Protein AF-A0A095Y5J0-F1 (afdb_monomer_lite)

Secondary structure (DSSP, 8-state):
--HHHHHHHH-----HHHHHHHHHHHHHSSS-HHHHHHHHHHHTHHHHHHHHHHHHHHHHHHHHHHHHHH-GGGT-GGGTTSBHHHHS-HHHHHHHHHTT--SBPPP-TT----BPBHHHHHHHHHHHHHH-

Structure (mmCIF, N/CA/C/O backbone):
data_AF-A0A095Y5J0-F1
#
_entry.id   AF-A0A095Y5J0-F1
#
loop_
_atom_site.group_PDB
_atom_site.id
_atom_site.type_symbol
_atom_site.label_atom_id
_atom_site.label_alt_id
_atom_site.label_comp_id
_atom_site.label_asym_id
_atom_site.label_entity_id
_atom_site.label_seq_id
_atom_site.pdbx_PDB_ins_code
_atom_site.Cartn_x
_atom_site.Cartn_y
_atom_site.Cartn_z
_atom_site.occupancy
_atom_site.B_iso_or_equiv
_atom_site.auth_seq_id
_atom_site.auth_comp_id
_atom_site.auth_asym_id
_atom_site.auth_atom_id
_atom_site.pdbx_PDB_model_num
ATOM 1 N N . MET A 1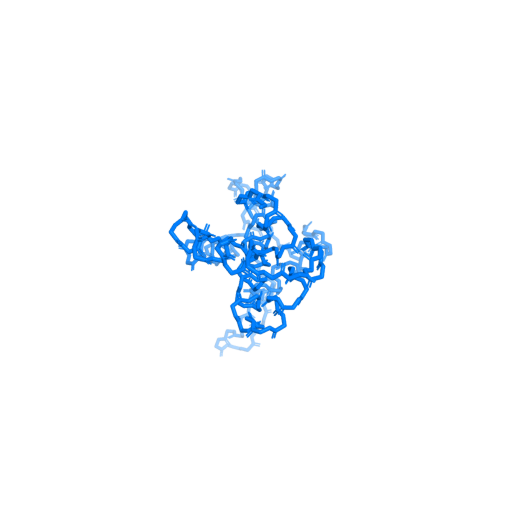 1 ? -9.932 6.751 28.488 1.00 93.19 1 MET A N 1
ATOM 2 C CA . MET A 1 1 ? -8.811 6.300 27.617 1.00 93.19 1 MET A CA 1
ATOM 3 C C . MET A 1 1 ? -8.197 7.535 26.956 1.00 93.19 1 MET A C 1
ATOM 5 O O . MET A 1 1 ? -8.857 8.562 26.992 1.00 93.19 1 MET A O 1
ATOM 9 N N . THR A 1 2 ? -6.969 7.509 26.419 1.00 95.19 2 THR A N 1
ATOM 10 C CA . THR A 1 2 ? -6.453 8.636 25.598 1.00 95.19 2 THR A CA 1
ATOM 11 C C . THR A 1 2 ? -6.727 8.398 24.111 1.00 95.19 2 THR A C 1
ATOM 13 O O . THR A 1 2 ? -6.899 7.250 23.699 1.00 95.19 2 THR A O 1
ATOM 16 N N . ILE A 1 3 ? -6.742 9.458 23.292 1.00 96.00 3 ILE A N 1
ATOM 17 C CA . ILE A 1 3 ? -6.963 9.334 21.841 1.00 96.00 3 ILE A CA 1
ATOM 18 C C . ILE A 1 3 ? -5.895 8.454 21.178 1.00 96.00 3 ILE A C 1
ATOM 20 O O . ILE A 1 3 ? -6.230 7.526 20.450 1.00 96.00 3 ILE A O 1
ATOM 24 N N . GLN A 1 4 ? -4.621 8.653 21.530 1.00 95.31 4 GLN A N 1
ATOM 25 C CA . GLN A 1 4 ? -3.508 7.834 21.036 1.00 95.31 4 GLN A CA 1
ATOM 26 C C . GLN A 1 4 ? -3.653 6.361 21.442 1.00 95.31 4 GLN A C 1
ATOM 28 O O . GLN A 1 4 ? -3.399 5.464 20.639 1.00 95.31 4 GLN A O 1
ATOM 33 N N . GLU A 1 5 ? -4.094 6.092 22.676 1.00 95.06 5 GLU A N 1
ATOM 34 C CA . GLU A 1 5 ? -4.330 4.727 23.150 1.00 95.06 5 GLU A CA 1
ATOM 35 C C . GLU A 1 5 ? -5.464 4.054 22.361 1.00 95.06 5 GLU A C 1
ATOM 37 O O . GLU A 1 5 ? -5.323 2.904 21.943 1.00 95.06 5 GLU A O 1
ATOM 42 N N . PHE A 1 6 ? -6.562 4.767 22.101 1.00 95.12 6 PHE A N 1
ATOM 43 C CA . PHE A 1 6 ? -7.681 4.250 21.313 1.00 95.12 6 PHE A CA 1
ATOM 44 C C . PHE A 1 6 ? -7.291 3.981 19.859 1.00 95.12 6 PHE A C 1
ATOM 46 O O . PHE A 1 6 ? -7.551 2.889 19.349 1.00 95.12 6 PHE A O 1
ATOM 53 N N . GLN A 1 7 ? -6.630 4.938 19.205 1.00 94.12 7 GLN A N 1
ATOM 54 C CA . GLN A 1 7 ? -6.160 4.796 17.827 1.00 94.12 7 GLN A CA 1
ATOM 55 C C . GLN A 1 7 ? -5.175 3.624 17.702 1.00 94.12 7 GLN A C 1
ATOM 57 O O . GLN A 1 7 ? -5.283 2.823 16.777 1.00 94.12 7 GLN A O 1
ATOM 62 N N . SER A 1 8 ? -4.284 3.434 18.682 1.00 93.06 8 SER A N 1
ATOM 63 C CA . SER A 1 8 ? -3.366 2.288 18.725 1.00 93.06 8 SER A CA 1
ATOM 64 C C . SER A 1 8 ? -4.101 0.949 18.884 1.00 93.06 8 SER A C 1
ATOM 66 O O . SER A 1 8 ? -3.847 -0.005 18.145 1.00 93.06 8 SER A O 1
ATOM 68 N N . ARG A 1 9 ? -5.080 0.859 19.792 1.00 93.06 9 ARG A N 1
ATOM 69 C CA . ARG A 1 9 ? -5.843 -0.384 20.016 1.00 93.06 9 ARG A CA 1
ATOM 70 C C . ARG A 1 9 ? -6.784 -0.727 18.858 1.00 93.06 9 ARG A C 1
ATOM 72 O O . ARG A 1 9 ? -7.032 -1.908 18.591 1.00 93.06 9 ARG A O 1
ATOM 79 N N . THR A 1 10 ? -7.335 0.280 18.182 1.00 91.62 10 THR A N 1
ATOM 80 C CA . THR A 1 10 ? -8.332 0.088 17.117 1.00 91.62 10 THR A CA 1
ATOM 81 C C . THR A 1 10 ? -7.748 0.102 15.710 1.00 91.62 10 THR A C 1
ATOM 83 O O . THR A 1 10 ? -8.343 -0.515 14.824 1.00 91.62 10 THR A O 1
ATOM 86 N N . GLN A 1 11 ? -6.572 0.710 15.528 1.00 89.69 11 GLN A N 1
ATOM 87 C CA . GLN A 1 11 ? -5.939 0.986 14.234 1.00 89.69 11 GLN A CA 1
ATOM 88 C C . GLN A 1 11 ? -6.810 1.878 13.332 1.00 89.69 11 GLN A C 1
ATOM 90 O O . GLN A 1 11 ? -6.783 1.749 12.110 1.00 89.69 11 GLN A O 1
ATOM 95 N N . VAL A 1 12 ? -7.611 2.759 13.940 1.00 90.81 12 VAL A N 1
ATOM 96 C CA . VAL A 1 12 ? -8.459 3.735 13.248 1.00 90.81 12 VAL A CA 1
ATOM 97 C C . VAL A 1 12 ? -8.076 5.123 13.735 1.00 90.81 12 VAL A C 1
ATOM 99 O O . VAL A 1 12 ? -8.051 5.359 14.941 1.00 90.81 12 VAL A O 1
ATOM 102 N N . SER A 1 13 ? -7.769 6.024 12.801 1.00 90.38 13 SER A N 1
ATOM 103 C CA . SER A 1 13 ? -7.619 7.443 13.113 1.00 90.38 13 SER A CA 1
ATOM 104 C C . SER A 1 13 ? -9.004 8.048 13.306 1.00 90.38 13 SER A C 1
ATOM 106 O O . SER A 1 13 ? -9.890 7.832 12.485 1.00 90.38 13 SER A O 1
ATOM 108 N N . VAL A 1 14 ? -9.169 8.780 14.396 1.00 89.56 14 VAL A N 1
ATOM 109 C CA . VAL A 1 14 ? -10.380 9.536 14.735 1.00 89.56 14 VAL A CA 1
ATOM 110 C C . VAL A 1 14 ? -9.957 10.936 15.126 1.00 89.56 14 VAL A C 1
ATOM 112 O O . VAL A 1 14 ? -8.855 11.108 15.666 1.00 89.56 14 VAL A O 1
ATOM 115 N N . ASP A 1 15 ? -10.800 11.922 14.859 1.00 92.75 15 ASP A N 1
ATOM 116 C CA . ASP A 1 15 ? -10.549 13.276 15.334 1.00 92.75 15 ASP A CA 1
ATOM 117 C C . ASP A 1 15 ? -10.871 13.428 16.834 1.00 92.75 15 ASP A C 1
ATOM 119 O O . ASP A 1 15 ? -11.308 12.495 17.518 1.00 92.75 15 ASP A O 1
ATOM 123 N N . VAL A 1 16 ? -10.591 14.614 17.379 1.00 93.50 16 VAL A N 1
ATOM 124 C CA . VAL A 1 16 ? -10.796 14.900 18.806 1.00 93.50 16 VAL A CA 1
ATOM 125 C C . VAL A 1 16 ? -12.280 14.840 19.186 1.00 93.50 16 VAL A C 1
ATOM 127 O O . VAL A 1 16 ? -12.607 14.309 20.244 1.00 93.50 16 VAL A O 1
ATOM 130 N N . SER A 1 17 ? -13.178 15.320 18.326 1.00 93.25 17 SER A N 1
ATOM 131 C CA . SER A 1 17 ? -14.618 15.380 18.602 1.00 93.25 17 SER A CA 1
ATOM 132 C C . SER A 1 17 ? -15.270 13.994 18.554 1.00 93.25 17 SER A C 1
ATOM 134 O O . SER A 1 17 ? -16.040 13.619 19.447 1.00 93.25 17 SER A O 1
ATOM 136 N N . GLU A 1 18 ? -14.906 13.185 17.558 1.00 92.12 18 GLU A N 1
ATOM 137 C CA . GLU A 1 18 ? -15.285 11.776 17.468 1.00 92.12 18 GLU A CA 1
ATOM 138 C C . GLU A 1 18 ? -14.795 11.011 18.701 1.00 92.12 18 GLU A C 1
ATOM 140 O O . GLU A 1 18 ? -15.547 10.251 19.323 1.00 92.12 18 GLU A O 1
ATOM 145 N N . PHE A 1 19 ? -13.540 11.245 19.097 1.00 95.88 19 PHE A N 1
ATOM 146 C CA . PHE A 1 19 ? -12.954 10.598 20.259 1.00 95.88 19 PHE A CA 1
ATOM 147 C C . PHE A 1 19 ? -13.657 10.974 21.569 1.00 95.88 19 PHE A C 1
ATOM 149 O O . PHE A 1 19 ? -13.882 10.093 22.397 1.00 95.88 19 PHE A O 1
ATOM 156 N N . GLU A 1 20 ? -14.030 12.238 21.773 1.00 95.81 20 GLU A N 1
ATOM 157 C CA . GLU A 1 20 ? -14.769 12.676 22.966 1.00 95.81 20 GLU A CA 1
ATOM 158 C C . GLU A 1 20 ? -16.095 11.925 23.120 1.00 95.81 20 GLU A C 1
ATOM 160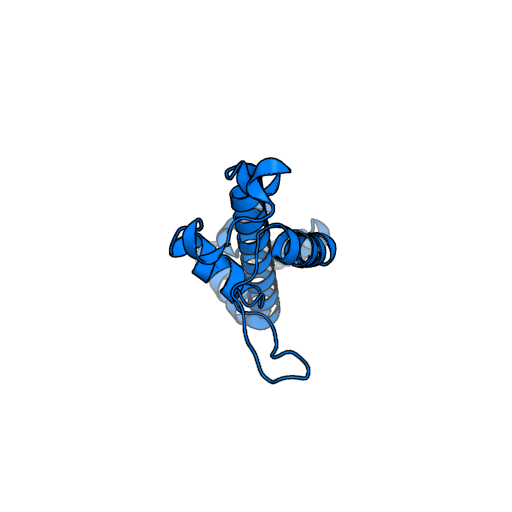 O O . GLU A 1 20 ? -16.422 11.430 24.207 1.00 95.81 20 GLU A O 1
ATOM 165 N N . SER A 1 21 ? -16.818 11.755 22.012 1.00 95.19 21 SER A N 1
ATOM 166 C CA . SER A 1 21 ? -18.069 10.996 21.973 1.00 95.19 21 SER A CA 1
ATOM 167 C C . SER A 1 21 ? -17.840 9.522 22.323 1.00 95.19 21 SER A C 1
ATOM 169 O O . SER A 1 21 ? -18.517 8.965 23.189 1.00 95.19 21 SER A O 1
ATOM 171 N N . ILE A 1 22 ? -16.827 8.892 21.719 1.00 95.00 22 ILE A N 1
ATOM 172 C CA . ILE A 1 22 ? -16.458 7.493 21.989 1.00 95.00 22 ILE A CA 1
ATOM 173 C C . ILE A 1 22 ? -16.025 7.305 23.448 1.00 95.00 22 ILE A C 1
ATOM 175 O O . ILE A 1 22 ? -16.439 6.350 24.108 1.00 95.00 22 ILE A O 1
ATOM 179 N N . ASN A 1 23 ? -15.196 8.212 23.966 1.00 95.44 23 ASN A N 1
ATOM 180 C CA . ASN A 1 23 ? -14.694 8.143 25.330 1.00 95.44 23 ASN A CA 1
ATOM 181 C C . ASN A 1 23 ? -15.823 8.362 26.345 1.00 95.44 23 ASN A C 1
ATOM 183 O O . ASN A 1 23 ? -15.806 7.726 27.391 1.00 95.44 23 ASN A O 1
ATOM 187 N N . THR A 1 24 ? -16.836 9.172 26.030 1.00 95.75 24 THR A N 1
ATOM 188 C CA . THR A 1 24 ? -18.030 9.324 26.878 1.00 95.75 24 THR A CA 1
ATOM 189 C C . THR A 1 24 ? -18.782 8.001 27.013 1.00 95.75 24 THR A C 1
ATOM 191 O O . THR A 1 24 ? -19.071 7.576 28.131 1.00 95.75 24 THR A O 1
ATOM 194 N N . VAL A 1 25 ? -19.009 7.294 25.899 1.00 94.38 25 VAL A N 1
ATOM 195 C CA . VAL A 1 25 ? -19.640 5.961 25.911 1.00 94.38 25 VAL A CA 1
ATOM 196 C C . VAL A 1 25 ? -18.787 4.959 26.693 1.00 94.38 25 VAL A C 1
ATOM 198 O O . VAL A 1 25 ? -19.320 4.192 27.492 1.00 94.38 25 VAL A O 1
ATOM 201 N N . TYR A 1 26 ? -17.460 4.987 26.525 1.00 95.12 26 TYR A N 1
ATOM 202 C CA . TYR A 1 26 ? -16.546 4.151 27.309 1.00 95.12 26 TYR A CA 1
ATOM 203 C C . TYR A 1 26 ? -16.662 4.418 28.815 1.00 95.12 26 TYR A C 1
ATOM 205 O O . TYR A 1 26 ? -16.793 3.472 29.581 1.00 95.12 26 TYR A O 1
ATOM 213 N N . MET A 1 27 ? -16.665 5.685 29.242 1.00 94.75 27 MET A N 1
ATOM 214 C CA . MET A 1 27 ? -16.754 6.058 30.663 1.00 94.75 27 MET A CA 1
ATOM 215 C C . MET A 1 27 ? -18.098 5.675 31.301 1.00 94.75 27 MET A C 1
ATOM 217 O O . MET A 1 27 ? -18.182 5.562 32.520 1.00 94.75 27 MET A O 1
ATOM 221 N N . GLN A 1 28 ? -19.140 5.476 30.491 1.00 95.44 28 GLN A N 1
ATOM 222 C CA . GLN A 1 28 ? -20.451 4.983 30.924 1.00 95.44 28 GLN A CA 1
ATOM 223 C C . GLN A 1 28 ? -20.571 3.453 30.868 1.00 95.44 28 GLN A C 1
ATOM 225 O O . GLN A 1 28 ? -21.557 2.898 31.348 1.00 95.44 28 GLN A O 1
ATOM 230 N N . SER A 1 29 ? -19.600 2.770 30.264 1.00 92.25 29 SER A N 1
ATOM 231 C CA . SER A 1 29 ? -19.616 1.321 30.091 1.00 92.25 29 SER A CA 1
ATOM 232 C C . SER A 1 29 ? -18.847 0.633 31.219 1.00 92.25 29 SER A C 1
ATOM 234 O O . SER A 1 29 ? -17.727 1.023 31.537 1.00 92.25 29 SER A O 1
ATOM 236 N N . ASP A 1 30 ? -19.400 -0.447 31.770 1.00 94.94 30 ASP A N 1
ATOM 237 C CA . ASP A 1 30 ? -18.718 -1.287 32.766 1.00 94.94 30 ASP A CA 1
ATOM 238 C C . ASP A 1 30 ? -17.860 -2.369 32.088 1.00 94.94 30 ASP A C 1
ATOM 240 O O . ASP A 1 30 ? -18.128 -3.567 32.160 1.00 94.94 30 ASP A O 1
ATOM 244 N N . VAL A 1 31 ? -16.865 -1.932 31.313 1.00 94.75 31 VAL A N 1
ATOM 245 C CA . VAL A 1 31 ? -15.907 -2.819 30.638 1.00 94.75 31 VAL A CA 1
ATOM 246 C C . VAL A 1 31 ? -14.504 -2.227 30.668 1.00 94.75 31 VAL A C 1
ATOM 248 O O . VAL A 1 31 ? -14.305 -1.011 30.676 1.00 94.75 31 VAL A O 1
ATOM 251 N N . ASP A 1 32 ? -13.492 -3.090 30.626 1.00 96.00 32 ASP A N 1
ATOM 252 C CA . ASP A 1 32 ? -12.114 -2.645 30.459 1.00 96.00 32 ASP A CA 1
ATOM 253 C C . ASP A 1 32 ? -11.858 -2.091 29.040 1.00 96.00 32 ASP A C 1
ATOM 255 O O . ASP A 1 32 ? -12.628 -2.294 28.092 1.00 96.00 32 ASP A O 1
ATOM 259 N N . LYS A 1 33 ? -10.734 -1.386 28.881 1.00 94.94 33 LYS A N 1
ATOM 260 C CA . LYS A 1 33 ? -10.364 -0.713 27.627 1.00 94.94 33 LYS A CA 1
ATOM 261 C C . LYS A 1 33 ? -10.234 -1.670 26.437 1.00 94.94 33 LYS A C 1
ATOM 263 O O . LYS A 1 33 ? -10.607 -1.296 25.324 1.00 94.94 33 LYS A O 1
ATOM 268 N N . ASP A 1 34 ? -9.688 -2.871 26.636 1.00 95.00 34 ASP A N 1
ATOM 269 C CA . ASP A 1 34 ? -9.493 -3.841 25.554 1.00 95.00 34 ASP A CA 1
ATOM 270 C C . ASP A 1 34 ? -10.816 -4.425 25.092 1.00 95.00 34 ASP A C 1
ATOM 272 O O . ASP A 1 34 ? -11.065 -4.532 23.885 1.00 95.00 34 ASP A O 1
ATOM 276 N N . THR A 1 35 ? -11.674 -4.774 26.047 1.00 95.94 35 THR A N 1
ATOM 277 C CA . THR A 1 35 ? -13.024 -5.259 25.770 1.00 95.94 35 THR A CA 1
ATOM 278 C C . THR A 1 35 ? -13.826 -4.205 25.011 1.00 95.94 35 THR A C 1
ATOM 280 O O . THR A 1 35 ? -14.364 -4.508 23.941 1.00 95.94 35 THR A O 1
ATOM 283 N N . PHE A 1 36 ? -13.800 -2.947 25.465 1.00 96.81 36 PHE A N 1
ATOM 284 C CA . PHE A 1 36 ? -14.453 -1.838 24.769 1.00 96.81 36 PHE A CA 1
ATOM 285 C C . PHE A 1 36 ? -13.945 -1.669 23.330 1.00 96.81 36 PHE A C 1
ATOM 287 O O . PHE A 1 36 ? -14.733 -1.675 22.385 1.00 96.81 36 PHE A O 1
ATOM 294 N N . CYS A 1 37 ? -12.624 -1.586 23.125 1.00 95.88 37 CYS A N 1
ATOM 295 C CA . CYS A 1 37 ? -12.043 -1.390 21.791 1.00 95.88 37 CYS A CA 1
ATOM 296 C C . CYS A 1 37 ? -12.340 -2.560 20.837 1.00 95.88 37 CYS A C 1
ATOM 298 O O . CYS A 1 37 ? -12.492 -2.365 19.628 1.00 95.88 37 CYS A O 1
ATOM 300 N N . LYS A 1 38 ? -12.421 -3.798 21.343 1.00 95.12 38 LYS A N 1
ATOM 301 C CA . LYS A 1 38 ? -12.832 -4.968 20.546 1.00 95.12 38 LYS A CA 1
ATOM 302 C C . LYS A 1 38 ? -14.296 -4.865 20.118 1.00 95.12 38 LYS A C 1
ATOM 304 O O . LYS A 1 38 ? -14.586 -5.091 18.943 1.00 95.12 38 LYS A O 1
ATOM 309 N N . MET A 1 39 ? -15.193 -4.500 21.033 1.00 94.88 39 MET A N 1
ATOM 310 C CA . MET A 1 39 ?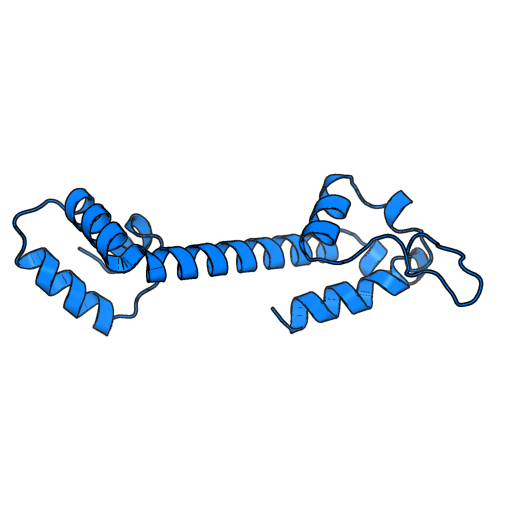 -16.614 -4.312 20.726 1.00 94.88 39 MET A CA 1
ATOM 311 C C . MET A 1 39 ? -16.824 -3.167 19.736 1.00 94.88 39 MET A C 1
ATOM 313 O O . MET A 1 39 ? -17.489 -3.356 18.718 1.00 94.88 39 MET A O 1
ATOM 317 N N . TRP A 1 40 ? -16.171 -2.026 19.963 1.00 95.25 40 TRP A N 1
ATOM 318 C CA . TRP A 1 40 ? -16.251 -0.870 19.075 1.00 95.25 40 TRP A CA 1
ATOM 319 C C . TRP A 1 40 ? -15.811 -1.220 17.651 1.00 95.25 40 TRP A C 1
ATOM 321 O O . TRP A 1 40 ? -16.527 -0.917 16.699 1.00 95.25 40 TRP A O 1
ATOM 331 N N . ARG A 1 41 ? -14.688 -1.938 17.486 1.00 94.19 41 ARG A N 1
ATOM 332 C CA . ARG A 1 41 ? -14.233 -2.403 16.163 1.00 94.19 41 ARG A CA 1
ATOM 333 C C . ARG A 1 41 ? -15.237 -3.324 15.480 1.00 94.19 41 ARG A C 1
ATOM 335 O O . ARG A 1 41 ? -15.368 -3.274 14.264 1.00 94.19 41 ARG A O 1
ATOM 342 N N . LYS A 1 42 ? -15.918 -4.180 16.246 1.00 93.12 42 LYS A N 1
ATOM 343 C CA . LYS A 1 42 ? -16.938 -5.087 15.709 1.00 93.12 42 LYS A CA 1
ATOM 344 C C . LYS A 1 42 ? -18.164 -4.312 15.221 1.00 93.12 42 LYS A C 1
ATOM 346 O O . LYS A 1 42 ? -18.690 -4.634 14.163 1.00 93.12 42 LYS A O 1
ATOM 351 N N . MET A 1 43 ? -18.586 -3.291 15.965 1.00 92.94 43 MET A N 1
ATOM 352 C CA . MET A 1 43 ? -19.711 -2.428 15.588 1.00 92.94 43 MET A CA 1
ATOM 353 C C . MET A 1 43 ? -19.373 -1.505 14.411 1.00 92.94 43 MET A C 1
ATOM 355 O O . MET A 1 43 ? -20.227 -1.245 13.574 1.00 92.94 43 MET A O 1
ATOM 359 N N . ASN A 1 44 ? -18.116 -1.072 14.307 1.00 92.75 44 ASN A N 1
ATOM 360 C CA . ASN A 1 44 ? -17.626 -0.166 13.265 1.00 92.75 44 ASN A CA 1
ATOM 361 C C . ASN A 1 44 ? -16.774 -0.902 12.219 1.00 92.75 44 ASN A C 1
ATOM 363 O O . ASN A 1 44 ? -15.794 -0.360 11.704 1.00 92.75 44 ASN A O 1
ATOM 367 N N . ALA A 1 45 ? -17.128 -2.155 11.911 1.00 91.00 45 ALA A N 1
ATOM 368 C CA . ALA A 1 45 ? -16.341 -3.030 11.042 1.00 91.00 45 ALA A CA 1
ATOM 369 C C . ALA A 1 45 ? -16.041 -2.406 9.669 1.00 91.00 45 ALA A C 1
ATOM 371 O O . ALA A 1 45 ? -14.913 -2.519 9.191 1.00 91.00 45 ALA A O 1
ATOM 372 N N . THR A 1 46 ? -17.003 -1.697 9.072 1.00 89.75 46 THR A N 1
ATOM 373 C CA . THR A 1 46 ? -16.813 -0.998 7.792 1.00 89.75 46 THR A CA 1
ATOM 374 C C . THR A 1 46 ? -15.741 0.086 7.894 1.00 89.75 46 THR A C 1
ATOM 376 O O . THR A 1 46 ? -14.809 0.091 7.095 1.00 89.75 46 THR A O 1
ATOM 379 N N . CYS A 1 47 ? -15.805 0.953 8.910 1.00 85.31 47 CYS A N 1
ATOM 380 C CA . CYS A 1 47 ? -14.805 2.003 9.124 1.00 85.31 47 CYS A CA 1
ATOM 381 C C . CYS A 1 47 ? -13.411 1.409 9.370 1.00 85.31 47 CYS A C 1
ATOM 383 O O . CYS A 1 47 ? -12.423 1.863 8.800 1.00 85.31 47 CYS A O 1
ATOM 385 N N . VAL A 1 48 ? -13.335 0.336 10.165 1.00 88.06 48 VAL A N 1
ATOM 386 C CA . VAL A 1 48 ? -12.080 -0.389 10.420 1.00 88.06 48 VAL A CA 1
ATOM 387 C C . VAL A 1 48 ? -11.515 -1.000 9.135 1.00 88.06 48 VAL A C 1
ATOM 389 O O . VAL A 1 48 ? -10.302 -0.999 8.937 1.00 88.06 48 VAL A O 1
ATOM 392 N N . MET A 1 49 ? -12.367 -1.546 8.267 1.00 88.88 49 MET A N 1
ATOM 393 C CA . MET A 1 49 ? -11.943 -2.123 6.991 1.00 88.88 49 MET A CA 1
ATOM 394 C C . MET A 1 49 ? -11.377 -1.047 6.060 1.00 88.88 49 MET A C 1
ATOM 396 O O . MET A 1 49 ? -10.264 -1.214 5.567 1.00 88.88 49 MET A O 1
ATOM 400 N N . VAL A 1 50 ? -12.080 0.079 5.913 1.00 89.06 50 VAL A N 1
ATOM 401 C CA . VAL A 1 50 ? -11.628 1.226 5.108 1.00 89.06 50 VAL A CA 1
ATOM 402 C C . VAL A 1 50 ? -10.288 1.764 5.616 1.00 89.06 50 VAL A C 1
ATOM 404 O O . VAL A 1 50 ? -9.356 1.922 4.830 1.00 89.06 50 VAL A O 1
ATOM 407 N N . AL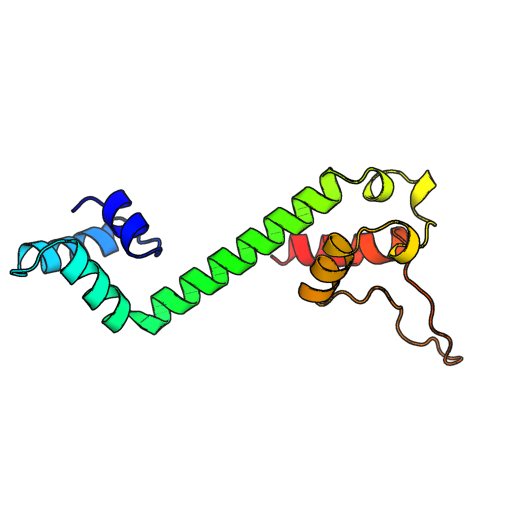A A 1 51 ? -10.140 1.959 6.930 1.00 87.88 51 ALA A N 1
ATOM 408 C CA . ALA A 1 51 ? -8.885 2.424 7.523 1.00 87.88 51 ALA A CA 1
ATOM 409 C C . ALA A 1 51 ? -7.721 1.450 7.262 1.00 87.88 51 ALA A C 1
ATOM 411 O O . ALA A 1 51 ? -6.613 1.863 6.918 1.00 87.88 51 ALA A O 1
ATOM 412 N N . LYS A 1 52 ? -7.966 0.135 7.361 1.00 88.06 52 LYS A N 1
ATOM 413 C CA . LYS A 1 52 ? -6.957 -0.890 7.044 1.00 88.06 52 LYS A CA 1
ATOM 414 C C . LYS A 1 52 ? -6.559 -0.883 5.572 1.00 88.06 52 LYS A C 1
ATOM 416 O O . LYS A 1 52 ? -5.387 -1.091 5.265 1.00 88.06 52 LYS A O 1
ATOM 421 N N . GLU A 1 53 ? -7.509 -0.698 4.664 1.00 89.12 53 GLU A N 1
ATOM 422 C CA . GLU A 1 53 ? -7.225 -0.609 3.231 1.00 89.12 53 GLU A CA 1
ATOM 423 C C . GLU A 1 53 ? -6.403 0.635 2.900 1.00 89.12 53 GLU A C 1
ATOM 425 O O . GLU A 1 53 ? -5.416 0.529 2.176 1.00 89.12 53 GLU A O 1
ATOM 430 N N . GLN A 1 54 ? -6.741 1.785 3.484 1.00 87.44 54 GLN A N 1
ATOM 431 C CA . GLN A 1 54 ? -5.959 3.016 3.350 1.00 87.44 54 GLN A CA 1
ATOM 432 C C . GLN A 1 54 ? -4.533 2.842 3.885 1.00 87.44 54 GLN A C 1
ATOM 434 O O . GLN A 1 54 ? -3.576 3.163 3.186 1.00 87.44 54 GLN A O 1
ATOM 439 N N . ALA A 1 55 ? -4.368 2.243 5.068 1.00 88.31 55 ALA A N 1
ATOM 440 C CA . ALA A 1 55 ? -3.046 1.968 5.631 1.00 88.31 55 ALA A CA 1
ATOM 441 C C . ALA A 1 55 ? -2.211 1.030 4.737 1.00 88.31 55 ALA A C 1
ATOM 443 O O . ALA A 1 55 ? -1.016 1.251 4.544 1.00 88.31 55 ALA A O 1
ATOM 444 N N . LYS A 1 56 ? -2.832 -0.000 4.145 1.00 89.62 56 LYS A N 1
ATOM 445 C CA . LYS A 1 56 ? -2.162 -0.890 3.181 1.00 89.62 56 LYS A CA 1
ATOM 446 C C . LYS A 1 56 ? -1.764 -0.162 1.899 1.00 89.62 56 LYS A C 1
ATOM 448 O O . LYS A 1 56 ? -0.671 -0.408 1.388 1.00 89.62 56 LYS A O 1
ATOM 453 N N . LYS A 1 57 ? -2.628 0.717 1.381 1.00 89.06 57 LYS A N 1
ATOM 454 C CA . LYS A 1 57 ? -2.319 1.557 0.216 1.00 89.06 57 LYS A CA 1
ATOM 455 C C . LYS A 1 57 ? -1.116 2.446 0.512 1.00 89.06 57 LYS A C 1
ATOM 457 O O . LYS A 1 57 ? -0.141 2.364 -0.226 1.00 89.06 57 LYS A O 1
ATOM 462 N N . GLN A 1 58 ? -1.123 3.166 1.636 1.00 89.62 58 GLN A N 1
ATOM 463 C CA . GLN A 1 58 ? 0.002 4.010 2.047 1.00 89.62 58 GLN A CA 1
ATOM 464 C C . GLN A 1 58 ? 1.298 3.208 2.193 1.00 89.62 58 GLN A C 1
ATOM 466 O O . GLN A 1 58 ? 2.316 3.570 1.619 1.00 89.62 58 GLN A O 1
ATOM 471 N N . GLN A 1 59 ? 1.249 2.048 2.853 1.00 92.12 59 GLN A N 1
ATOM 472 C CA . GLN A 1 59 ? 2.419 1.177 2.970 1.00 92.12 59 GLN A CA 1
ATOM 473 C C . GLN A 1 59 ? 2.952 0.722 1.600 1.00 92.12 59 GLN A C 1
ATOM 475 O O . GLN A 1 59 ? 4.154 0.513 1.433 1.00 92.12 59 GLN A O 1
ATOM 480 N N . THR A 1 60 ? 2.067 0.514 0.626 1.00 93.19 60 THR A N 1
ATOM 481 C CA . THR A 1 60 ? 2.455 0.136 -0.739 1.00 93.19 60 THR A CA 1
ATOM 482 C C . THR A 1 60 ? 3.120 1.310 -1.451 1.00 93.19 60 THR A C 1
ATOM 484 O O . THR A 1 60 ? 4.183 1.128 -2.038 1.00 93.19 60 THR A O 1
ATOM 487 N N . ILE A 1 61 ? 2.555 2.512 -1.326 1.00 93.31 61 ILE A N 1
ATOM 488 C CA . ILE A 1 61 ? 3.125 3.760 -1.849 1.00 93.31 61 ILE A CA 1
ATOM 489 C C . ILE A 1 61 ? 4.528 3.989 -1.281 1.00 93.31 61 ILE A C 1
ATOM 491 O O . ILE A 1 61 ? 5.470 4.165 -2.050 1.00 93.31 61 ILE A O 1
ATOM 495 N N . ASP A 1 62 ? 4.696 3.885 0.038 1.00 93.56 62 ASP A N 1
ATOM 496 C CA . ASP A 1 62 ? 5.986 4.089 0.708 1.00 93.56 62 ASP A CA 1
ATOM 497 C C . ASP A 1 62 ? 7.044 3.086 0.222 1.00 93.56 62 ASP A C 1
ATOM 499 O O . ASP A 1 62 ? 8.204 3.443 0.007 1.00 93.56 62 ASP A O 1
ATOM 503 N N . LYS A 1 63 ? 6.650 1.824 0.001 1.00 94.31 63 LYS A N 1
ATOM 504 C CA . LYS A 1 63 ? 7.540 0.791 -0.552 1.00 94.31 63 LYS A CA 1
ATOM 505 C C . LYS A 1 63 ? 7.954 1.103 -1.985 1.00 94.31 63 LYS A C 1
ATOM 507 O O . LYS A 1 63 ? 9.133 0.978 -2.302 1.00 94.31 63 LYS A O 1
ATOM 512 N N . VAL A 1 64 ? 7.010 1.502 -2.838 1.00 93.62 64 VAL A N 1
ATOM 513 C CA . VAL A 1 64 ? 7.293 1.869 -4.235 1.00 93.62 64 VAL A CA 1
ATOM 514 C C . VAL A 1 64 ? 8.208 3.088 -4.278 1.00 93.62 64 VAL A C 1
ATOM 516 O O . VAL A 1 64 ? 9.209 3.080 -4.989 1.00 93.62 64 VAL A O 1
ATOM 519 N N . PHE A 1 65 ? 7.925 4.104 -3.463 1.00 91.75 65 PHE A N 1
ATOM 520 C CA . PHE A 1 65 ? 8.762 5.292 -3.352 1.00 91.75 65 PHE A CA 1
ATOM 521 C C . PHE A 1 65 ? 10.178 4.940 -2.879 1.00 91.75 65 PHE A C 1
ATOM 523 O O . PHE A 1 65 ? 11.158 5.324 -3.513 1.00 91.75 65 PHE A O 1
ATOM 530 N N . SER A 1 66 ? 10.303 4.134 -1.820 1.00 91.69 66 SER A N 1
ATOM 531 C CA . SER A 1 66 ? 11.600 3.665 -1.325 1.00 91.69 66 SER A CA 1
ATOM 532 C C . SER A 1 66 ? 12.372 2.863 -2.373 1.00 91.69 66 SER A C 1
ATOM 534 O O . SER A 1 66 ? 13.587 3.015 -2.461 1.00 91.69 66 SER A O 1
ATOM 536 N N . MET A 1 67 ? 11.697 2.015 -3.152 1.00 91.00 67 MET A N 1
ATOM 537 C CA . MET A 1 67 ? 12.312 1.249 -4.238 1.00 91.00 67 MET A CA 1
ATOM 538 C C . MET A 1 67 ? 12.887 2.183 -5.307 1.00 91.00 67 MET A C 1
ATOM 540 O O . MET A 1 67 ? 14.036 2.006 -5.701 1.00 91.00 67 MET A O 1
ATOM 544 N N . VAL A 1 68 ? 12.126 3.189 -5.747 1.00 89.06 68 VAL A N 1
ATOM 545 C CA . VAL A 1 68 ? 12.583 4.169 -6.748 1.00 89.06 68 VAL A CA 1
ATOM 546 C C . VAL A 1 68 ? 13.781 4.968 -6.235 1.00 89.06 68 VAL A C 1
ATOM 548 O O . VAL A 1 68 ? 14.734 5.182 -6.974 1.00 89.06 68 VAL A O 1
ATOM 551 N N . MET A 1 69 ? 13.760 5.377 -4.966 1.00 86.75 69 MET A N 1
ATOM 552 C CA . MET A 1 69 ? 14.843 6.164 -4.367 1.00 86.75 69 MET A CA 1
ATOM 553 C C . MET A 1 69 ? 16.123 5.355 -4.118 1.00 86.75 69 MET A C 1
ATOM 555 O O . MET A 1 69 ? 17.208 5.928 -4.091 1.00 86.75 69 MET A O 1
ATOM 559 N N . ALA A 1 70 ? 16.007 4.043 -3.901 1.00 85.75 70 ALA A N 1
ATOM 560 C CA . ALA A 1 70 ? 17.147 3.174 -3.618 1.00 85.75 70 ALA A CA 1
ATOM 561 C C . ALA A 1 70 ? 17.880 2.687 -4.879 1.00 85.75 70 ALA A C 1
ATOM 563 O O . ALA A 1 70 ? 19.044 2.306 -4.786 1.00 85.75 70 ALA A O 1
ATOM 564 N N . ASN A 1 71 ? 17.205 2.672 -6.030 1.00 80.56 71 ASN A N 1
ATOM 565 C CA . ASN A 1 71 ? 17.726 2.106 -7.271 1.00 80.56 71 ASN A CA 1
ATOM 566 C C . ASN A 1 71 ? 18.172 3.241 -8.220 1.00 80.56 71 ASN A C 1
ATOM 568 O O . ASN A 1 71 ? 17.315 3.966 -8.744 1.00 80.56 71 ASN A O 1
ATOM 572 N N . PRO A 1 72 ? 19.487 3.432 -8.445 1.00 72.50 72 PRO A N 1
ATOM 573 C CA . PRO A 1 72 ? 20.010 4.522 -9.274 1.00 72.50 72 PRO A CA 1
ATOM 574 C C . PRO A 1 72 ? 19.506 4.471 -10.723 1.00 72.50 72 PRO A C 1
ATOM 576 O O . PRO A 1 72 ? 19.357 5.521 -11.352 1.00 72.50 72 PRO A O 1
ATOM 579 N N . GLU A 1 73 ? 19.149 3.285 -11.218 1.00 77.56 73 GLU A N 1
ATOM 580 C CA . GLU A 1 73 ? 18.679 3.016 -12.579 1.00 77.56 73 GLU A CA 1
ATOM 581 C C . GLU A 1 73 ? 17.367 3.741 -12.912 1.00 77.56 73 GLU A C 1
ATOM 583 O O . GLU A 1 73 ? 17.079 4.029 -14.073 1.00 77.56 73 GLU A O 1
ATOM 588 N N . TRP A 1 74 ? 16.575 4.103 -11.895 1.00 75.62 74 TRP A N 1
ATOM 589 C CA . TRP A 1 74 ? 15.378 4.926 -12.091 1.00 75.62 74 TRP A CA 1
ATOM 590 C C . TRP A 1 74 ? 15.696 6.397 -12.305 1.00 75.62 74 TRP A C 1
ATOM 592 O O . TRP A 1 74 ? 14.866 7.121 -12.856 1.00 75.62 74 TRP A O 1
ATOM 602 N N . THR A 1 75 ? 16.852 6.858 -11.837 1.00 70.31 75 THR A N 1
ATOM 603 C CA . THR A 1 75 ? 17.225 8.277 -11.793 1.00 70.31 75 THR A CA 1
ATOM 604 C C . THR A 1 75 ? 18.261 8.659 -12.841 1.00 70.31 75 THR A C 1
ATOM 606 O O . THR A 1 75 ? 18.258 9.808 -13.283 1.00 70.31 75 THR A O 1
ATOM 609 N N . ASP A 1 76 ? 19.078 7.703 -13.274 1.00 77.75 76 ASP A N 1
ATOM 610 C CA . ASP A 1 76 ? 20.169 7.903 -14.218 1.00 77.75 76 ASP A CA 1
ATOM 611 C C . ASP A 1 76 ? 19.737 7.648 -15.670 1.00 77.75 76 ASP A C 1
ATOM 613 O O . ASP A 1 76 ? 19.169 6.607 -16.001 1.00 77.75 76 ASP A O 1
ATOM 617 N N . ILE A 1 77 ? 20.038 8.608 -16.547 1.00 73.00 77 ILE A N 1
ATOM 618 C CA . ILE A 1 77 ? 19.744 8.550 -17.983 1.00 73.00 77 ILE A CA 1
ATOM 619 C C . ILE A 1 77 ? 20.489 7.394 -18.658 1.00 73.00 77 ILE A C 1
ATOM 621 O O . ILE A 1 77 ? 19.968 6.833 -19.624 1.00 73.00 77 ILE A O 1
ATOM 625 N N . GLU A 1 78 ? 21.668 7.010 -18.164 1.00 79.00 78 GLU A N 1
ATOM 626 C CA . GLU A 1 78 ? 22.461 5.931 -18.769 1.00 79.00 78 GLU A CA 1
ATOM 627 C C . GLU A 1 78 ? 21.739 4.575 -18.706 1.00 79.00 78 GLU A C 1
ATOM 629 O O . GLU A 1 78 ? 21.820 3.781 -19.643 1.00 79.00 78 GLU A O 1
ATOM 634 N N . HIS A 1 79 ? 20.929 4.363 -17.668 1.00 80.31 79 HIS A N 1
ATOM 635 C CA . HIS A 1 79 ? 20.234 3.104 -17.386 1.00 80.31 79 HIS A CA 1
ATOM 636 C C . HIS A 1 79 ? 18.778 3.085 -17.891 1.00 80.31 79 HIS A C 1
ATOM 638 O O . HIS A 1 79 ? 18.068 2.086 -17.780 1.00 80.31 79 HIS A O 1
ATOM 644 N N . TYR A 1 80 ? 18.306 4.168 -18.520 1.00 81.12 80 TYR A N 1
ATOM 645 C CA . TYR A 1 80 ? 16.932 4.274 -19.035 1.00 81.12 80 TYR A CA 1
ATOM 646 C C . TYR A 1 80 ? 16.567 3.212 -20.071 1.00 81.12 80 TYR A C 1
ATOM 648 O O . TYR A 1 80 ? 15.384 2.895 -20.246 1.00 81.12 80 TYR A O 1
ATOM 656 N N . ASN A 1 81 ? 17.568 2.712 -20.794 1.00 86.62 81 ASN A N 1
ATOM 657 C CA . ASN A 1 81 ? 17.379 1.718 -21.837 1.00 86.62 81 ASN A CA 1
ATOM 658 C C . ASN A 1 81 ? 17.504 0.277 -21.340 1.00 86.62 81 ASN A C 1
ATOM 660 O O . ASN A 1 81 ? 17.227 -0.642 -22.116 1.00 86.62 81 ASN A O 1
ATOM 664 N N . ASP A 1 82 ? 17.862 0.076 -20.073 1.00 90.38 82 ASP A N 1
ATOM 665 C CA . ASP A 1 82 ? 17.989 -1.257 -19.510 1.00 90.38 82 ASP A CA 1
ATOM 666 C C . ASP A 1 82 ? 16.622 -1.917 -19.374 1.00 90.38 82 ASP A C 1
ATOM 668 O O . ASP A 1 82 ? 15.622 -1.301 -18.989 1.00 90.38 82 ASP A O 1
ATOM 672 N N . ILE A 1 83 ? 16.585 -3.206 -19.704 1.00 90.56 83 ILE A N 1
ATOM 673 C CA . ILE A 1 83 ? 15.382 -4.024 -19.599 1.00 90.56 83 ILE A CA 1
ATOM 674 C C . ILE A 1 83 ? 15.100 -4.259 -18.115 1.00 90.56 83 ILE A C 1
ATOM 676 O O . ILE A 1 83 ? 15.854 -4.955 -17.431 1.00 90.56 83 ILE A O 1
ATOM 680 N N . ALA A 1 84 ? 13.979 -3.737 -17.617 1.00 89.69 84 ALA A N 1
ATOM 681 C CA . ALA A 1 84 ? 13.693 -3.699 -16.185 1.00 89.69 84 ALA A CA 1
ATOM 682 C C . ALA A 1 84 ? 13.606 -5.100 -15.559 1.00 89.69 84 ALA A C 1
ATOM 684 O O . ALA A 1 84 ? 14.048 -5.320 -14.434 1.00 89.69 84 ALA A O 1
ATOM 685 N N . VAL A 1 85 ? 13.101 -6.089 -16.304 1.00 90.00 85 VAL A N 1
ATOM 686 C CA . VAL A 1 85 ? 13.029 -7.488 -15.844 1.00 90.00 85 VAL A CA 1
ATOM 687 C C . VAL A 1 85 ? 14.415 -8.102 -15.630 1.00 90.00 85 VAL A C 1
ATOM 689 O O . VAL A 1 85 ? 14.540 -9.037 -14.842 1.00 90.00 85 VAL A O 1
ATOM 692 N N . VAL A 1 86 ? 15.459 -7.608 -16.291 1.00 89.88 86 VAL A N 1
ATOM 693 C CA . VAL A 1 86 ? 16.826 -8.112 -16.101 1.00 89.88 86 VAL A CA 1
ATOM 694 C C . VAL A 1 86 ? 17.432 -7.550 -14.816 1.00 89.88 86 VAL A C 1
ATOM 696 O O . VAL A 1 86 ? 18.088 -8.286 -14.083 1.00 89.88 86 VAL A O 1
ATOM 699 N N . VAL A 1 87 ? 17.163 -6.277 -14.528 1.00 89.00 87 VAL A N 1
ATOM 700 C CA . VAL A 1 87 ? 17.792 -5.533 -13.429 1.00 89.00 87 VAL A CA 1
ATOM 701 C C . VAL A 1 87 ? 17.053 -5.711 -12.101 1.00 89.00 87 VAL A C 1
ATOM 703 O O . VAL A 1 87 ? 17.674 -5.941 -11.066 1.00 89.00 87 VAL A O 1
ATOM 706 N N . LEU A 1 88 ? 15.719 -5.646 -12.109 1.00 90.38 88 LEU A N 1
ATOM 707 C CA . LEU A 1 88 ? 14.925 -5.639 -10.882 1.00 90.38 88 LEU A CA 1
ATOM 708 C C . LEU A 1 88 ? 15.032 -6.952 -10.100 1.00 90.38 88 LEU A C 1
ATOM 710 O O . LEU A 1 88 ? 15.063 -8.056 -10.661 1.00 90.38 88 LEU A O 1
ATOM 714 N N . SER A 1 89 ? 14.980 -6.849 -8.771 1.00 92.50 89 SER A N 1
ATOM 715 C CA . SER A 1 89 ? 14.870 -8.025 -7.912 1.00 92.50 89 SER A CA 1
ATOM 716 C C . SER A 1 89 ? 13.489 -8.680 -8.054 1.00 92.50 89 SER A C 1
ATOM 718 O O . SER A 1 89 ? 12.513 -8.056 -8.469 1.00 92.50 89 SER A O 1
ATOM 720 N N . ARG A 1 90 ? 13.353 -9.954 -7.658 1.00 93.75 90 ARG A N 1
ATOM 721 C CA . ARG A 1 90 ? 12.036 -10.629 -7.645 1.00 93.75 90 ARG A CA 1
ATOM 722 C C . ARG A 1 90 ? 11.001 -9.889 -6.788 1.00 93.75 90 ARG A C 1
ATOM 724 O O . ARG A 1 90 ? 9.819 -9.934 -7.107 1.00 93.75 90 ARG A O 1
ATOM 731 N N . LYS A 1 91 ? 11.439 -9.237 -5.705 1.00 93.69 91 LYS A N 1
ATOM 732 C CA . LYS A 1 91 ? 10.551 -8.493 -4.802 1.00 93.69 91 LYS A CA 1
ATOM 733 C C . LYS A 1 91 ? 10.030 -7.222 -5.465 1.00 93.69 91 LYS A C 1
ATOM 735 O O . LYS A 1 91 ? 8.842 -6.946 -5.363 1.00 93.69 91 LYS A O 1
ATOM 740 N N . ASP A 1 92 ? 10.898 -6.511 -6.175 1.00 92.50 92 ASP A N 1
ATOM 741 C CA . ASP A 1 92 ? 10.545 -5.264 -6.855 1.00 92.50 92 ASP A CA 1
ATOM 742 C C . ASP A 1 92 ? 9.603 -5.525 -8.030 1.00 92.50 92 ASP A C 1
ATOM 744 O O . ASP A 1 92 ? 8.608 -4.826 -8.188 1.00 92.50 92 ASP A O 1
ATOM 748 N N . LYS A 1 93 ? 9.836 -6.608 -8.787 1.00 94.50 93 LYS A N 1
ATOM 749 C CA . LYS A 1 93 ? 8.915 -7.049 -9.849 1.00 94.50 93 LYS A CA 1
ATOM 750 C C . LYS A 1 93 ? 7.515 -7.317 -9.305 1.00 94.50 93 LYS A C 1
ATOM 752 O O . LYS A 1 93 ? 6.549 -6.748 -9.798 1.00 94.50 93 LYS A O 1
ATOM 757 N N . ALA A 1 94 ? 7.424 -8.116 -8.241 1.00 95.25 94 ALA A N 1
ATOM 758 C CA . ALA A 1 94 ? 6.147 -8.429 -7.610 1.00 95.25 94 ALA A CA 1
ATOM 759 C C . ALA A 1 94 ? 5.454 -7.178 -7.043 1.00 95.25 94 ALA A C 1
ATOM 761 O O . ALA A 1 94 ? 4.230 -7.083 -7.083 1.00 95.25 94 ALA A O 1
ATOM 762 N N . LEU A 1 95 ? 6.218 -6.211 -6.523 1.00 95.12 95 LEU A N 1
ATOM 763 C CA . LEU A 1 95 ? 5.671 -4.946 -6.038 1.00 95.12 95 LEU A CA 1
ATOM 764 C C . LEU A 1 95 ? 5.073 -4.116 -7.183 1.00 95.12 95 LEU A C 1
ATOM 766 O O . LEU A 1 95 ? 3.946 -3.642 -7.050 1.00 95.12 95 LEU A O 1
ATOM 770 N N . ILE A 1 96 ? 5.784 -3.987 -8.305 1.00 94.50 96 ILE A N 1
ATOM 771 C CA . ILE A 1 96 ? 5.316 -3.261 -9.497 1.00 94.50 96 ILE A CA 1
ATOM 772 C C . ILE A 1 96 ? 4.055 -3.921 -10.080 1.00 94.50 96 ILE A C 1
ATOM 774 O O . ILE A 1 96 ? 3.062 -3.246 -10.341 1.00 94.50 96 ILE A O 1
ATOM 778 N N . GLU A 1 97 ? 4.037 -5.249 -10.188 1.00 94.50 97 GLU A N 1
ATOM 779 C CA . GLU A 1 97 ? 2.852 -5.981 -10.648 1.00 94.50 97 GLU A CA 1
ATOM 780 C C . GLU A 1 97 ? 1.673 -5.840 -9.671 1.00 94.50 97 GLU A C 1
ATOM 782 O O . GLU A 1 97 ? 0.525 -5.711 -10.096 1.00 94.50 97 GLU A O 1
ATOM 787 N N . SER A 1 98 ? 1.933 -5.789 -8.356 1.00 94.19 98 SER A N 1
ATOM 788 C CA . SER A 1 98 ? 0.881 -5.629 -7.339 1.00 94.19 98 SER A CA 1
ATOM 789 C C . SER A 1 98 ? 0.160 -4.280 -7.392 1.00 94.19 98 SER A C 1
ATOM 791 O O . SER A 1 98 ? -0.983 -4.189 -6.944 1.00 94.19 98 SER A O 1
ATOM 793 N N . ILE A 1 99 ? 0.798 -3.250 -7.960 1.00 94.06 99 ILE A N 1
ATOM 794 C CA . ILE A 1 99 ? 0.180 -1.938 -8.210 1.00 94.06 99 ILE A CA 1
ATOM 795 C C . ILE A 1 99 ? -0.446 -1.839 -9.611 1.00 94.06 99 ILE A C 1
ATOM 797 O O . ILE A 1 99 ? -0.895 -0.767 -10.006 1.00 94.06 99 ILE A O 1
ATOM 801 N N . GLY A 1 100 ? -0.509 -2.954 -10.347 1.00 93.25 100 GLY A N 1
ATOM 802 C CA . GLY A 1 100 ? -1.168 -3.050 -11.650 1.00 93.25 100 GLY A CA 1
ATOM 803 C C . GLY A 1 100 ? -0.300 -2.644 -12.839 1.00 93.25 100 GLY A C 1
ATOM 804 O O . GLY A 1 100 ? -0.826 -2.494 -13.939 1.00 93.25 100 GLY A O 1
ATOM 805 N N . ILE A 1 101 ? 1.010 -2.470 -12.650 1.00 94.06 101 ILE A N 1
ATOM 806 C CA . ILE A 1 101 ? 1.935 -2.128 -13.733 1.00 94.06 101 ILE A CA 1
ATOM 807 C C . ILE A 1 101 ? 2.560 -3.417 -14.27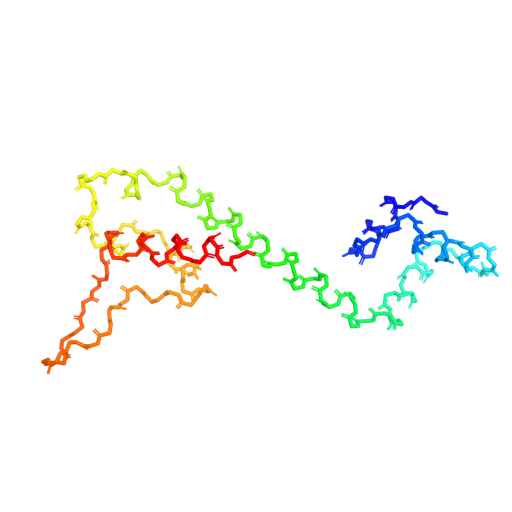5 1.00 94.06 101 ILE A C 1
ATOM 809 O O . ILE A 1 101 ? 3.260 -4.132 -13.561 1.00 94.06 101 ILE A O 1
ATOM 813 N N . SER A 1 102 ? 2.322 -3.713 -15.554 1.00 93.06 102 SER A N 1
ATOM 814 C CA . SER A 1 102 ? 2.948 -4.853 -16.236 1.00 93.06 102 SER A CA 1
ATOM 815 C C . SER A 1 102 ? 4.390 -4.535 -16.629 1.00 93.06 102 SER A C 1
ATOM 817 O O . SER A 1 102 ? 4.665 -3.449 -17.146 1.00 93.06 102 SER A O 1
ATOM 819 N N . LEU A 1 103 ? 5.291 -5.502 -16.436 1.00 93.00 103 LEU A N 1
ATOM 820 C CA . LEU A 1 103 ? 6.683 -5.448 -16.903 1.00 93.00 103 LEU A CA 1
ATOM 821 C C . LEU A 1 103 ? 6.839 -5.859 -18.376 1.00 93.00 103 LEU A C 1
ATOM 823 O O . LEU A 1 103 ? 7.886 -5.625 -18.977 1.00 93.00 103 LEU A O 1
ATOM 827 N N . GLU A 1 104 ? 5.805 -6.460 -18.958 1.00 91.31 104 GLU A N 1
ATOM 828 C CA . GLU A 1 104 ? 5.670 -6.675 -20.399 1.00 91.31 104 GLU A CA 1
ATOM 829 C C . GLU A 1 104 ? 4.828 -5.551 -21.009 1.00 91.31 104 GLU A C 1
ATOM 831 O O . GLU A 1 104 ? 3.863 -5.081 -20.395 1.00 91.31 104 GLU A O 1
ATOM 836 N N . SER A 1 105 ? 5.193 -5.116 -22.211 1.00 82.00 105 SER A N 1
ATOM 837 C CA . SER A 1 105 ? 4.403 -4.184 -23.007 1.00 82.00 105 SER A CA 1
ATOM 838 C C . SER A 1 105 ? 3.135 -4.842 -23.554 1.00 82.00 105 SER A C 1
ATOM 840 O O . SER A 1 105 ? 3.035 -6.068 -23.681 1.00 82.00 105 SER A O 1
ATOM 842 N N . GLU A 1 106 ? 2.148 -4.008 -23.887 1.00 80.38 106 GLU A N 1
ATOM 843 C CA . GLU A 1 106 ? 1.032 -4.462 -24.712 1.00 80.38 106 GLU A CA 1
ATOM 844 C C . GLU A 1 106 ? 1.539 -4.853 -26.111 1.00 80.38 106 GLU A C 1
ATOM 846 O O . GLU A 1 106 ? 2.524 -4.275 -26.581 1.00 80.38 106 GLU A O 1
ATOM 851 N N . PRO A 1 107 ? 0.896 -5.827 -26.784 1.00 81.75 107 PRO A N 1
ATOM 852 C CA . PRO A 1 107 ? 1.271 -6.196 -28.141 1.00 81.75 107 PRO A CA 1
ATOM 853 C C . PRO A 1 107 ? 1.186 -4.984 -29.067 1.00 81.75 107 PRO A C 1
ATOM 855 O O . PRO A 1 107 ? 0.178 -4.275 -29.071 1.00 81.75 107 PRO A O 1
ATOM 858 N N . ASP A 1 108 ? 2.218 -4.770 -29.877 1.00 77.81 108 ASP A N 1
ATOM 859 C CA . ASP A 1 108 ? 2.156 -3.761 -30.930 1.00 77.81 108 ASP A CA 1
ATOM 860 C C . ASP A 1 108 ? 1.180 -4.172 -32.054 1.00 77.81 108 ASP A C 1
ATOM 862 O O . ASP A 1 108 ? 0.611 -5.268 -32.061 1.00 77.81 108 ASP A O 1
ATOM 866 N N . ASN A 1 109 ? 0.993 -3.303 -33.053 1.00 80.19 109 ASN A N 1
ATOM 867 C CA . ASN A 1 109 ? 0.128 -3.583 -34.211 1.00 80.19 109 ASN A CA 1
ATOM 868 C C . ASN A 1 109 ? 0.550 -4.832 -35.011 1.00 80.19 109 ASN A C 1
ATOM 870 O O . ASN A 1 109 ? -0.229 -5.333 -35.821 1.00 80.19 109 ASN A O 1
ATOM 874 N N . ASN A 1 110 ? 1.769 -5.329 -34.791 1.00 82.25 110 ASN A N 1
ATOM 875 C CA . ASN A 1 110 ? 2.318 -6.522 -35.421 1.00 82.25 110 ASN A CA 1
ATOM 876 C C . ASN A 1 110 ? 2.248 -7.754 -34.492 1.00 82.25 110 ASN A C 1
ATOM 878 O O . ASN A 1 110 ? 2.658 -8.844 -34.889 1.00 82.25 110 ASN A O 1
ATOM 882 N N . GLY A 1 111 ? 1.712 -7.603 -33.275 1.00 81.00 111 GLY A N 1
ATOM 883 C CA . GLY A 1 111 ? 1.540 -8.655 -32.276 1.00 81.00 111 GLY A CA 1
ATOM 884 C C . GLY A 1 111 ? 2.788 -8.965 -31.446 1.00 81.00 111 GLY A C 1
ATOM 885 O O . GLY A 1 111 ? 2.767 -9.925 -30.670 1.00 81.00 111 GLY A O 1
ATOM 886 N N . PHE A 1 112 ? 3.870 -8.193 -31.580 1.00 81.00 112 PHE A N 1
ATOM 887 C CA . PHE A 1 112 ? 5.091 -8.419 -30.812 1.00 81.00 112 PHE A CA 1
ATOM 888 C C . PHE A 1 112 ? 4.979 -7.812 -29.414 1.00 81.00 112 PHE A C 1
ATOM 890 O O . PHE A 1 112 ? 4.519 -6.686 -29.240 1.00 81.00 112 PHE A O 1
ATOM 897 N N . ARG A 1 113 ? 5.428 -8.577 -28.414 1.00 84.81 113 ARG A N 1
ATOM 898 C CA . ARG A 1 113 ? 5.594 -8.122 -27.030 1.00 84.81 113 ARG A CA 1
ATOM 899 C C . ARG A 1 113 ? 7.067 -7.897 -26.738 1.00 84.81 113 ARG A C 1
ATO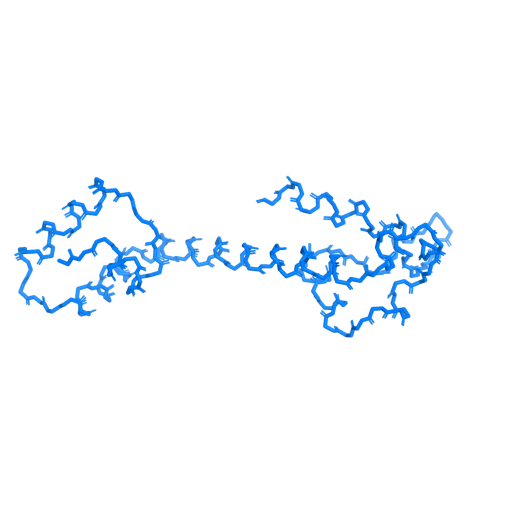M 901 O O . ARG A 1 113 ? 7.918 -8.647 -27.223 1.00 84.81 113 ARG A O 1
ATOM 908 N N . HIS A 1 114 ? 7.359 -6.929 -25.880 1.00 87.94 114 HIS A N 1
ATOM 909 C CA . HIS A 1 114 ? 8.696 -6.706 -25.342 1.00 87.94 114 HIS A CA 1
ATOM 910 C C . HIS A 1 114 ? 8.650 -6.493 -23.831 1.00 87.94 114 HIS A C 1
ATOM 912 O O . HIS A 1 114 ? 7.623 -6.149 -23.254 1.00 87.94 114 HIS A O 1
ATOM 918 N N . PHE A 1 115 ? 9.785 -6.706 -23.173 1.00 93.25 115 PHE A N 1
ATOM 919 C CA . PHE A 1 115 ? 9.933 -6.334 -21.772 1.00 93.25 115 PHE A CA 1
ATOM 920 C C . PHE A 1 115 ? 10.220 -4.842 -21.673 1.00 93.25 115 PHE A C 1
ATOM 922 O O . PHE A 1 115 ? 11.125 -4.341 -22.348 1.00 93.25 115 PHE A O 1
ATOM 929 N N . LYS A 1 116 ? 9.464 -4.153 -20.820 1.00 92.44 116 LYS A N 1
ATOM 930 C CA . LYS A 1 116 ? 9.589 -2.712 -20.626 1.00 92.44 116 LYS A CA 1
ATOM 931 C C . LYS A 1 116 ? 10.961 -2.350 -20.072 1.00 92.44 116 LYS A C 1
ATOM 933 O O . LYS A 1 116 ? 11.526 -3.038 -19.212 1.00 92.44 116 LYS A O 1
ATOM 938 N N . ARG A 1 117 ? 11.475 -1.228 -20.557 1.00 91.38 117 ARG A N 1
ATOM 939 C CA . ARG A 1 117 ? 12.676 -0.576 -20.036 1.00 91.38 117 ARG A CA 1
ATOM 940 C C . ARG A 1 117 ? 12.325 0.375 -18.895 1.00 91.38 117 ARG A C 1
ATOM 942 O O . ARG A 1 117 ? 11.163 0.747 -18.718 1.00 91.38 117 ARG A O 1
ATOM 949 N N . PHE A 1 118 ? 13.323 0.825 -18.138 1.00 90.31 118 PHE A N 1
ATOM 950 C CA . PHE A 1 118 ? 13.097 1.813 -17.072 1.00 90.31 118 PHE A CA 1
ATOM 951 C C . PHE A 1 118 ? 12.481 3.122 -17.583 1.00 90.31 118 PHE A C 1
ATOM 953 O O . PHE A 1 118 ? 11.628 3.700 -16.910 1.00 90.31 118 PHE A O 1
ATOM 960 N N . SER A 1 119 ? 12.842 3.555 -18.794 1.00 88.62 119 SER A N 1
ATOM 961 C CA . SER A 1 119 ? 12.234 4.718 -19.462 1.00 88.62 119 SER A CA 1
ATOM 962 C C . SER A 1 119 ? 10.722 4.592 -19.680 1.00 88.62 119 SER A C 1
ATOM 964 O O . SER A 1 119 ? 10.023 5.603 -19.629 1.00 88.62 119 SER A O 1
ATOM 966 N N . GLU A 1 120 ? 10.213 3.374 -19.876 1.00 90.62 120 GLU A N 1
ATOM 967 C CA . GLU A 1 120 ? 8.784 3.086 -20.048 1.00 90.62 120 GLU A CA 1
ATOM 968 C C . GLU A 1 120 ? 8.074 2.950 -18.695 1.00 90.62 120 GLU A C 1
ATOM 970 O O . GLU A 1 120 ? 6.989 3.491 -18.506 1.00 90.62 120 GLU A O 1
ATOM 975 N N . LEU A 1 121 ? 8.705 2.295 -17.713 1.00 91.25 121 LEU A N 1
ATOM 976 C CA . LEU A 1 121 ? 8.105 2.099 -16.388 1.00 91.25 121 LEU A CA 1
ATOM 977 C C . LEU A 1 121 ? 8.050 3.380 -15.550 1.00 91.25 121 LEU A C 1
ATOM 979 O O . LEU A 1 121 ? 7.115 3.580 -14.775 1.00 91.25 121 LEU A O 1
ATOM 983 N N . ARG A 1 122 ? 9.052 4.257 -15.671 1.00 89.56 122 ARG A N 1
ATOM 984 C CA . ARG A 1 122 ? 9.163 5.478 -14.861 1.00 89.56 122 ARG A CA 1
ATOM 985 C C . ARG A 1 122 ? 7.921 6.380 -14.944 1.00 89.56 122 ARG A C 1
ATOM 987 O O . ARG A 1 122 ? 7.466 6.818 -13.884 1.00 89.56 122 ARG A O 1
ATOM 994 N N . PRO A 1 123 ? 7.353 6.707 -16.122 1.00 90.25 123 PRO A N 1
ATOM 995 C CA . PRO A 1 123 ? 6.124 7.496 -16.181 1.00 90.25 123 PRO A CA 1
ATOM 996 C C . PRO A 1 123 ? 4.923 6.785 -15.539 1.00 90.25 123 PRO A C 1
ATOM 998 O O . PRO A 1 123 ? 4.155 7.454 -14.853 1.00 90.25 123 PRO A O 1
ATOM 1001 N N . GLU A 1 124 ? 4.785 5.462 -15.683 1.00 93.12 124 GLU A N 1
ATOM 1002 C CA . GLU A 1 124 ? 3.689 4.691 -15.070 1.00 93.12 124 GLU A CA 1
ATOM 1003 C C . GLU A 1 124 ? 3.780 4.691 -13.538 1.00 93.12 124 GLU A C 1
ATOM 1005 O O . GLU A 1 124 ? 2.797 4.977 -12.853 1.00 93.12 124 GLU A O 1
ATOM 1010 N N . ILE A 1 125 ? 4.978 4.472 -12.986 1.00 92.44 125 ILE A N 1
ATOM 1011 C CA . ILE A 1 125 ? 5.210 4.542 -11.537 1.00 92.44 125 ILE A CA 1
ATOM 1012 C C . ILE A 1 125 ? 4.969 5.960 -11.013 1.00 92.44 125 ILE A C 1
ATOM 1014 O O . ILE A 1 125 ? 4.325 6.139 -9.981 1.00 92.44 125 ILE A O 1
ATOM 1018 N N . ASN A 1 126 ? 5.430 6.988 -11.728 1.00 90.94 126 ASN A N 1
ATOM 1019 C CA . ASN A 1 126 ? 5.178 8.374 -11.331 1.00 90.94 126 ASN A CA 1
ATOM 1020 C C . ASN A 1 126 ? 3.689 8.735 -11.391 1.00 90.94 126 ASN A C 1
ATOM 1022 O O . ASN A 1 126 ? 3.226 9.521 -10.567 1.00 90.94 126 ASN A O 1
ATOM 1026 N N . ALA A 1 127 ? 2.937 8.187 -12.347 1.00 93.38 127 ALA A N 1
ATOM 1027 C CA . ALA A 1 127 ? 1.491 8.362 -12.405 1.00 93.38 127 ALA A CA 1
ATOM 1028 C C . ALA A 1 127 ? 0.807 7.691 -11.206 1.00 93.38 127 ALA A C 1
ATOM 1030 O O . ALA A 1 127 ? -0.038 8.318 -10.571 1.00 93.38 127 ALA A O 1
ATOM 1031 N N . PHE A 1 128 ? 1.218 6.471 -10.842 1.00 93.31 128 PHE A N 1
ATOM 1032 C CA . PHE A 1 128 ? 0.748 5.801 -9.627 1.00 93.31 128 PHE A CA 1
ATOM 1033 C C . PHE A 1 128 ? 1.022 6.645 -8.374 1.00 93.31 128 PHE A C 1
ATOM 1035 O O . PHE A 1 128 ? 0.100 6.913 -7.613 1.00 93.31 128 PHE A O 1
ATOM 1042 N N . LEU A 1 129 ? 2.254 7.133 -8.197 1.00 90.62 129 LEU A N 1
ATOM 1043 C CA . LEU A 1 129 ? 2.644 7.930 -7.028 1.00 90.62 129 LEU A CA 1
ATOM 1044 C C . LEU A 1 129 ? 1.942 9.297 -6.947 1.00 90.62 129 LEU A C 1
ATOM 1046 O O . LEU A 1 129 ? 1.795 9.829 -5.855 1.00 90.62 129 LEU A O 1
ATOM 1050 N N . LYS A 1 130 ? 1.521 9.882 -8.077 1.00 90.50 130 LYS A N 1
ATOM 1051 C CA . LYS A 1 130 ? 0.774 11.156 -8.108 1.00 90.50 130 LYS A CA 1
ATOM 1052 C C . LYS A 1 130 ? -0.722 11.000 -7.839 1.00 90.50 130 LYS A C 1
ATOM 1054 O O . LYS A 1 130 ? -1.346 11.953 -7.389 1.00 90.50 130 LYS A O 1
ATOM 1059 N N . ASN A 1 131 ? -1.287 9.845 -8.184 1.00 83.62 131 ASN A N 1
ATOM 1060 C CA . ASN A 1 131 ? -2.717 9.546 -8.044 1.00 83.62 131 ASN A CA 1
ATOM 1061 C C . ASN A 1 131 ? -3.049 8.799 -6.738 1.00 83.62 131 ASN A C 1
ATOM 1063 O O . ASN A 1 131 ? -4.205 8.431 -6.518 1.00 83.62 131 ASN A O 1
ATOM 1067 N N . ALA A 1 132 ? -2.024 8.531 -5.934 1.00 74.56 132 ALA A N 1
ATOM 1068 C CA . ALA A 1 132 ? -2.056 7.894 -4.627 1.00 74.56 132 ALA A CA 1
ATOM 1069 C C . ALA A 1 132 ? -2.381 8.906 -3.521 1.00 74.56 132 ALA A C 1
ATOM 1071 O O . ALA A 1 132 ? -3.199 8.543 -2.643 1.00 74.56 132 ALA A O 1
#

Sequence (132 aa):
MTIQEFQSRTQVSVDVSEFESINTVYMQSDVDKDTFCKMWRKMNATCVMVAKEQAKKQQTIDKVFSMVMANPEWTDIEHYNDIAVVVLSRKDKALIESIGISLESEPDNNGFRHFKRFSELRPEINAFLKNA

pLDDT: mean 90.16, std 5.66, range [70.31, 96.81]

Radius of gyration: 22.21 Å; chains: 1; bounding box: 43×26×68 Å

Foldseek 3Di:
DDQVVLCVLQVAHDDPVRVVVLVVVVVVDPDDPNVSSVVVCVVPVVRSVVSVVVVVLVVLLVVLVVVCVVDCLLVDPVNQAPQCVVPDDPVNQVSCVVLVHDQKDDQDPVRDIDGHGSVRVNVVSVVSNVVD